Protein AF-A0A2V8KT34-F1 (afdb_monomer)

Foldseek 3Di:
DDDACVVPLVVDDDDDDPEAEAEDEQFALVRLLSVLVSCVVVQDARYKYKAQACPPCRGNVVSVVVSVVVDPWDKDWPDADPVNRITMIGIHD

Mean predicted aligned error: 2.51 Å

Secondary structure (DSSP, 8-state):
--S-HHHHGGG--PPP-SS-EEEE---SHHHHHHHHHHHGGG--TT-EEEESSTT-IIIIIHHHHHHHHHSS--EEEEEE-SSSSSEEEEE--

Nearest PDB structures (foldseek):
  5hoq-assembly1_E-2  TM=7.552E-01  e=9.543E-03  Micromonospora echinospora
  5hoq-assembly1_B  TM=7.392E-01  e=1.245E-02  Micromonospora echinospora
  4lec-assembly2_B  TM=5.894E-01  e=4.909E-03  Homo sapiens
  4qpn-assembly1_A  TM=6.364E-01  e=2.265E-02  Homo sapiens
  4pon-assembly1_A  TM=4.680E-01  e=1.492E+00  Bacillus spizizenii str. W23

pLDDT: mean 96.2, std 2.46, range [86.94, 98.69]

Sequence (93 aa):
FKGWFQDVLPKYSVPPHDVLVMNLDADLYSSTIYVLKHMRPHIRKGTFVYFDEIHYAEHEQQAFDEFVGESKLKFRCVAADKSLAHVFFECLG

Structure (mmCIF, N/CA/C/O backbone):
data_AF-A0A2V8KT34-F1
#
_entry.id   AF-A0A2V8KT34-F1
#
loop_
_atom_site.group_PDB
_atom_site.id
_atom_site.type_symbol
_atom_site.label_atom_id
_atom_site.label_alt_id
_atom_site.label_comp_id
_atom_site.label_asym_id
_atom_site.label_entity_id
_atom_site.label_seq_id
_atom_site.pdbx_PDB_ins_code
_atom_site.Cartn_x
_atom_site.Cartn_y
_atom_site.Cartn_z
_atom_site.occupancy
_atom_site.B_iso_or_equiv
_atom_site.auth_seq_id
_atom_site.auth_comp_id
_atom_site.auth_asym_id
_atom_site.auth_atom_id
_atom_site.pdbx_PDB_model_num
ATOM 1 N N . PHE A 1 1 ? 6.223 -14.852 -8.900 1.00 88.19 1 PHE A N 1
ATOM 2 C CA . PHE A 1 1 ? 7.072 -14.125 -9.869 1.00 88.19 1 PHE A CA 1
ATOM 3 C C . PHE A 1 1 ? 8.429 -13.872 -9.222 1.00 88.19 1 PHE A C 1
ATOM 5 O O . PHE A 1 1 ? 8.466 -13.792 -8.004 1.00 88.19 1 PHE A O 1
ATOM 12 N N . LYS A 1 2 ? 9.532 -13.817 -9.976 1.00 94.75 2 LYS A N 1
ATOM 13 C CA . LYS A 1 2 ? 10.868 -13.505 -9.432 1.00 94.75 2 LYS A CA 1
ATOM 14 C C . LYS A 1 2 ? 11.331 -12.158 -9.990 1.00 94.75 2 LYS A C 1
ATOM 16 O O . LYS A 1 2 ? 11.221 -11.968 -11.199 1.00 94.75 2 LYS A O 1
ATOM 21 N N . GLY A 1 3 ? 11.845 -11.275 -9.138 1.00 95.75 3 GLY A N 1
ATOM 22 C CA . GLY A 1 3 ? 12.332 -9.943 -9.513 1.00 95.75 3 GLY A CA 1
ATOM 23 C C . GLY A 1 3 ? 11.816 -8.850 -8.577 1.00 95.75 3 GLY A C 1
ATOM 24 O O . GLY A 1 3 ? 11.041 -9.135 -7.666 1.00 95.75 3 GLY A O 1
ATOM 25 N N . TRP A 1 4 ? 12.239 -7.612 -8.824 1.00 97.50 4 TRP A N 1
ATOM 26 C CA . TRP A 1 4 ? 11.784 -6.443 -8.074 1.00 97.50 4 TRP A CA 1
ATOM 27 C C . TRP A 1 4 ? 10.342 -6.067 -8.426 1.00 97.50 4 TRP A C 1
ATOM 29 O O . TRP A 1 4 ? 9.876 -6.346 -9.536 1.00 97.50 4 TRP A O 1
ATOM 39 N N . PHE A 1 5 ? 9.640 -5.386 -7.515 1.00 97.44 5 PHE A N 1
ATOM 40 C CA . PHE A 1 5 ? 8.252 -4.962 -7.731 1.00 97.44 5 PHE A CA 1
ATOM 41 C C . PHE A 1 5 ? 8.078 -4.187 -9.041 1.00 97.44 5 PHE A C 1
ATOM 43 O O . PHE A 1 5 ? 7.166 -4.488 -9.810 1.00 97.44 5 PHE A O 1
ATOM 50 N N . GLN A 1 6 ? 9.000 -3.273 -9.349 1.00 96.75 6 GLN A N 1
ATOM 51 C CA . GLN A 1 6 ? 8.979 -2.472 -10.571 1.00 96.75 6 GLN A CA 1
ATOM 52 C C . GLN A 1 6 ? 9.177 -3.259 -11.868 1.00 96.75 6 GLN A C 1
ATOM 54 O O . GLN A 1 6 ? 8.717 -2.825 -12.922 1.00 96.75 6 GLN A O 1
ATOM 59 N N . ASP A 1 7 ? 9.800 -4.433 -11.799 1.00 97.31 7 ASP A N 1
ATOM 60 C CA . ASP A 1 7 ? 10.008 -5.289 -12.968 1.00 97.31 7 ASP A CA 1
ATOM 61 C C . ASP A 1 7 ? 8.855 -6.273 -13.179 1.00 97.31 7 ASP A C 1
ATOM 63 O O . ASP A 1 7 ? 8.654 -6.779 -14.295 1.00 97.31 7 ASP A O 1
ATOM 67 N N . VAL A 1 8 ? 8.137 -6.583 -12.096 1.00 97.38 8 VAL A N 1
ATOM 68 C CA . VAL A 1 8 ? 7.147 -7.658 -12.024 1.00 97.38 8 VAL A CA 1
ATOM 69 C C . VAL A 1 8 ? 5.718 -7.136 -12.074 1.00 97.38 8 VAL A C 1
ATOM 71 O O . VAL A 1 8 ? 4.946 -7.623 -12.898 1.00 97.38 8 VAL A O 1
ATOM 74 N N . LEU A 1 9 ? 5.354 -6.167 -11.228 1.00 96.81 9 LEU A N 1
ATOM 75 C CA . LEU A 1 9 ? 3.972 -5.692 -11.115 1.00 96.81 9 LEU A CA 1
ATOM 76 C C . LEU A 1 9 ? 3.404 -5.178 -12.445 1.00 96.81 9 LEU A C 1
ATOM 78 O O . LEU A 1 9 ? 2.303 -5.598 -12.783 1.00 96.81 9 LEU A O 1
ATOM 82 N N . PRO A 1 10 ? 4.148 -4.429 -13.289 1.00 97.06 10 PRO A N 1
ATOM 83 C CA . PRO A 1 10 ? 3.635 -4.007 -14.597 1.00 97.06 10 PRO A CA 1
ATOM 84 C C . PRO A 1 10 ? 3.259 -5.145 -15.553 1.00 97.06 10 PRO A C 1
ATOM 86 O O . PRO A 1 10 ? 2.545 -4.920 -16.526 1.00 97.06 10 PRO A O 1
ATOM 89 N N . LYS A 1 11 ? 3.764 -6.359 -15.312 1.00 96.38 11 LYS A N 1
ATOM 90 C CA . LYS A 1 11 ? 3.472 -7.562 -16.105 1.00 96.38 11 LYS A CA 1
ATOM 91 C C . LYS A 1 11 ? 2.453 -8.469 -15.414 1.00 96.38 11 LYS A C 1
ATOM 93 O O . LYS A 1 11 ? 2.029 -9.464 -15.998 1.00 96.38 11 LYS A O 1
ATOM 98 N N . TYR A 1 12 ? 2.103 -8.168 -14.166 1.00 94.81 12 TYR A N 1
ATOM 99 C CA . TYR A 1 12 ? 1.132 -8.918 -13.394 1.00 94.81 12 TYR A CA 1
ATOM 100 C C . TYR A 1 12 ? -0.277 -8.422 -13.713 1.00 94.81 12 TYR A C 1
ATOM 102 O O . TYR A 1 12 ? -0.545 -7.225 -13.730 1.00 94.81 12 TYR A O 1
ATOM 110 N N . SER A 1 13 ? -1.193 -9.356 -13.953 1.00 94.81 13 SER A N 1
ATOM 111 C CA . SER A 1 13 ? -2.610 -9.049 -14.113 1.00 94.81 13 SER A CA 1
ATOM 112 C C . SER A 1 13 ? -3.353 -9.550 -12.888 1.00 94.81 13 SER A C 1
ATOM 114 O O . SER A 1 13 ? -3.285 -10.738 -12.563 1.00 94.81 13 SER A O 1
ATOM 116 N N . VAL A 1 14 ? -4.048 -8.642 -12.202 1.00 95.44 14 VAL A N 1
ATOM 117 C CA . VAL A 1 14 ? -4.887 -9.008 -11.062 1.00 95.44 14 VAL A CA 1
ATOM 118 C C . VAL A 1 14 ? -6.036 -9.885 -11.575 1.00 95.44 14 VAL A C 1
ATOM 120 O O . VAL A 1 14 ? -6.812 -9.423 -12.417 1.00 95.44 14 VAL A O 1
ATOM 123 N N . PRO A 1 15 ? -6.164 -11.141 -11.108 1.00 94.88 15 PRO A N 1
ATOM 124 C CA . PRO A 1 15 ? -7.213 -12.039 -11.578 1.00 94.88 15 PRO A CA 1
ATOM 125 C C . PRO A 1 15 ? -8.601 -11.538 -11.145 1.00 94.88 15 PRO A C 1
ATOM 127 O O . PRO A 1 15 ? -8.698 -10.772 -10.181 1.00 94.88 15 PRO A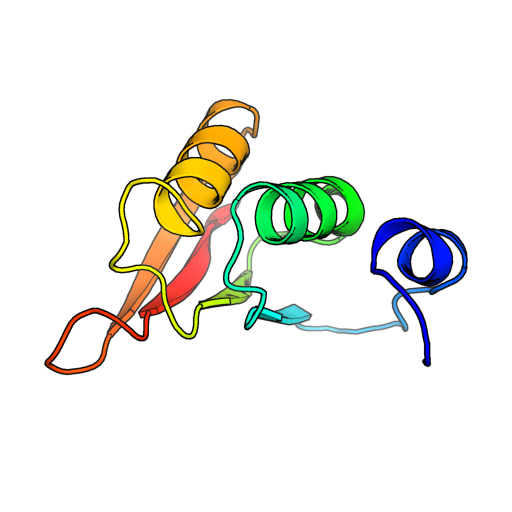 O 1
ATOM 130 N N . PRO A 1 16 ? -9.693 -11.973 -11.805 1.00 95.75 16 PRO A N 1
ATOM 131 C CA . PRO A 1 16 ? -11.050 -11.696 -11.339 1.00 95.75 16 PRO A CA 1
ATOM 132 C C . PRO A 1 16 ? -11.243 -12.136 -9.884 1.00 95.75 16 PRO A C 1
ATOM 134 O O . PRO A 1 16 ? -10.836 -13.234 -9.507 1.00 95.75 16 PRO A O 1
ATOM 137 N N . HIS A 1 17 ? -11.853 -11.276 -9.072 1.00 95.06 17 HIS A N 1
ATOM 138 C CA . HIS A 1 17 ? -12.068 -11.526 -7.649 1.00 95.06 17 HIS A CA 1
ATOM 139 C C . HIS A 1 17 ? -13.256 -10.718 -7.109 1.00 95.06 17 HIS A C 1
ATOM 141 O O . HIS A 1 17 ? -13.548 -9.609 -7.573 1.00 95.06 17 HIS A O 1
ATOM 147 N N . ASP A 1 18 ? -13.894 -11.252 -6.068 1.00 95.62 18 ASP A N 1
ATOM 148 C CA . ASP A 1 18 ? -14.945 -10.554 -5.322 1.00 95.62 18 ASP A CA 1
ATOM 149 C C . ASP A 1 18 ? -14.347 -9.647 -4.242 1.00 95.62 18 ASP A C 1
ATOM 151 O O . ASP A 1 18 ? -14.730 -8.483 -4.107 1.00 95.62 18 ASP A O 1
ATOM 155 N N . VAL A 1 19 ? -13.334 -10.143 -3.529 1.00 96.62 19 VAL A N 1
ATOM 156 C CA . VAL A 1 19 ? -12.631 -9.427 -2.457 1.00 96.62 19 VAL A CA 1
ATOM 157 C C . VAL A 1 19 ? -11.139 -9.413 -2.756 1.00 96.62 19 VAL A C 1
ATOM 159 O O . VAL A 1 19 ? -10.557 -10.445 -3.081 1.00 96.62 19 VAL A O 1
ATOM 162 N N . LEU A 1 20 ? -10.526 -8.234 -2.647 1.00 97.81 20 LEU A N 1
ATOM 163 C CA . LEU A 1 20 ? -9.078 -8.079 -2.722 1.00 97.81 20 LEU A CA 1
ATOM 164 C C . LEU A 1 20 ? -8.515 -8.050 -1.303 1.00 97.81 20 LEU A C 1
ATOM 166 O O . LEU A 1 20 ? -8.911 -7.202 -0.505 1.00 97.81 20 LEU A O 1
ATOM 170 N N . VAL A 1 21 ? -7.575 -8.945 -1.018 1.00 98.12 21 VA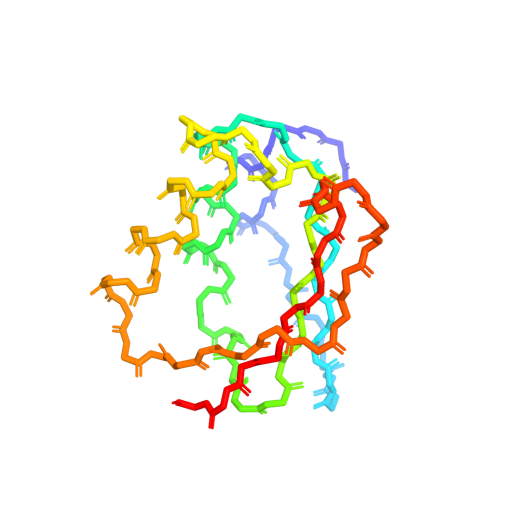L A N 1
ATOM 171 C CA . VAL A 1 21 ? -6.758 -8.910 0.196 1.00 98.12 21 VAL A CA 1
ATOM 172 C C . VAL A 1 21 ? -5.307 -8.756 -0.229 1.00 98.12 21 VAL A C 1
ATOM 174 O O . VAL A 1 21 ? -4.780 -9.592 -0.962 1.00 98.12 21 VAL A O 1
ATOM 177 N N . MET A 1 22 ? -4.677 -7.672 0.206 1.00 97.56 22 MET A N 1
ATOM 178 C CA . MET A 1 22 ? -3.259 -7.409 0.002 1.00 97.56 22 MET A CA 1
ATOM 179 C C . MET A 1 22 ? -2.513 -7.736 1.290 1.00 97.56 22 MET A C 1
ATOM 181 O O . MET A 1 22 ? -2.828 -7.168 2.330 1.00 97.56 22 MET A O 1
ATOM 185 N N . ASN A 1 23 ? -1.544 -8.644 1.216 1.00 97.44 23 ASN A N 1
ATOM 186 C CA . ASN A 1 23 ? -0.548 -8.848 2.263 1.00 97.44 23 ASN A CA 1
ATOM 187 C C . ASN A 1 23 ? 0.726 -8.121 1.823 1.00 97.44 23 ASN A C 1
ATOM 189 O O . ASN A 1 23 ? 1.271 -8.451 0.766 1.00 97.44 23 ASN A O 1
ATOM 193 N N . LEU A 1 24 ? 1.113 -7.093 2.574 1.00 96.88 24 LEU A N 1
ATOM 194 C CA . LEU A 1 24 ? 2.234 -6.225 2.273 1.00 96.88 24 LEU A CA 1
ATOM 195 C C . LEU A 1 24 ? 3.318 -6.406 3.339 1.00 96.88 24 LEU A C 1
ATOM 197 O O . LEU A 1 24 ? 3.139 -6.036 4.492 1.00 96.88 24 LEU A O 1
ATOM 201 N N . ASP A 1 25 ? 4.408 -7.015 2.897 1.00 96.19 25 ASP A N 1
ATOM 202 C CA . ASP A 1 25 ? 5.627 -7.309 3.647 1.00 96.19 25 ASP A CA 1
ATOM 203 C C . ASP A 1 25 ? 6.774 -6.848 2.739 1.00 96.19 25 ASP A C 1
ATOM 205 O O . ASP A 1 25 ? 7.281 -7.596 1.894 1.00 96.19 25 ASP A O 1
ATOM 209 N N . ALA A 1 26 ? 6.969 -5.528 2.705 1.00 94.69 26 ALA A N 1
ATOM 210 C CA . ALA A 1 26 ? 7.818 -4.868 1.715 1.00 94.69 26 ALA A CA 1
ATOM 211 C C . ALA A 1 26 ? 8.954 -4.050 2.341 1.00 94.69 26 ALA A C 1
ATOM 213 O O . ALA A 1 26 ? 9.812 -3.581 1.579 1.00 94.69 26 ALA A O 1
ATOM 214 N N . ASP A 1 27 ? 8.947 -3.917 3.674 1.00 92.50 27 ASP A N 1
ATOM 215 C CA . ASP A 1 27 ? 9.877 -3.230 4.584 1.00 92.50 27 ASP A CA 1
ATOM 216 C C . ASP A 1 27 ? 10.114 -1.747 4.270 1.00 92.50 27 ASP A C 1
ATOM 218 O O . ASP A 1 27 ? 9.950 -0.866 5.102 1.00 92.50 27 ASP A O 1
ATOM 222 N N . LEU A 1 28 ? 10.532 -1.438 3.047 1.00 96.38 28 LEU A N 1
ATOM 223 C CA . LEU A 1 28 ? 10.968 -0.121 2.616 1.00 96.38 28 LEU A CA 1
ATOM 224 C C . LEU A 1 28 ? 9.802 0.728 2.117 1.00 96.38 28 LEU A C 1
ATOM 226 O O . LEU A 1 28 ? 9.022 0.293 1.269 1.00 96.38 28 LEU A O 1
ATOM 230 N N . TYR A 1 29 ? 9.812 2.015 2.484 1.00 97.25 29 TYR A N 1
ATOM 231 C CA . TYR A 1 29 ? 8.908 3.028 1.923 1.00 97.25 29 TYR A CA 1
ATOM 232 C C . TYR A 1 29 ? 8.790 2.928 0.391 1.00 97.25 29 TYR A C 1
ATOM 234 O O . TYR A 1 29 ? 7.683 2.894 -0.143 1.00 97.25 29 TYR A O 1
ATOM 242 N N . SER A 1 30 ? 9.922 2.848 -0.323 1.00 97.62 30 SER A N 1
ATOM 243 C CA . SER A 1 30 ? 9.956 2.849 -1.793 1.00 97.62 30 SER A CA 1
ATOM 244 C C . SER A 1 30 ? 9.276 1.624 -2.407 1.00 97.62 30 SER A C 1
ATOM 246 O O . SER A 1 30 ? 8.617 1.745 -3.441 1.00 97.62 30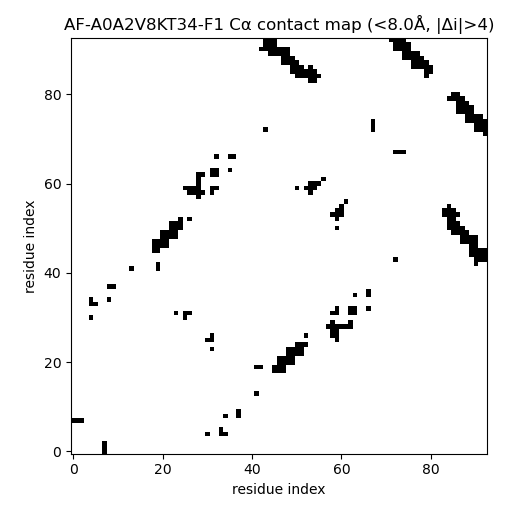 SER A O 1
ATOM 248 N N . SER A 1 31 ? 9.397 0.464 -1.763 1.00 97.25 31 SER A N 1
ATOM 249 C CA . SER A 1 31 ? 8.714 -0.764 -2.161 1.00 97.25 31 SER A CA 1
ATOM 250 C C . SER A 1 31 ? 7.212 -0.654 -1.893 1.00 97.25 31 SER A C 1
ATOM 252 O O . SER A 1 31 ? 6.401 -0.855 -2.799 1.00 97.25 31 SER A O 1
ATOM 254 N N . THR A 1 32 ? 6.840 -0.257 -0.677 1.00 97.81 32 THR A N 1
ATOM 255 C CA . THR A 1 32 ? 5.451 -0.164 -0.212 1.00 97.81 32 THR A CA 1
ATOM 256 C C . THR A 1 32 ? 4.649 0.841 -1.035 1.00 97.81 32 THR A C 1
ATOM 258 O O . THR A 1 32 ? 3.588 0.500 -1.566 1.00 97.81 32 THR A O 1
ATOM 261 N N . ILE A 1 33 ? 5.172 2.058 -1.237 1.00 98.12 33 ILE A N 1
ATOM 262 C CA . ILE A 1 33 ? 4.486 3.092 -2.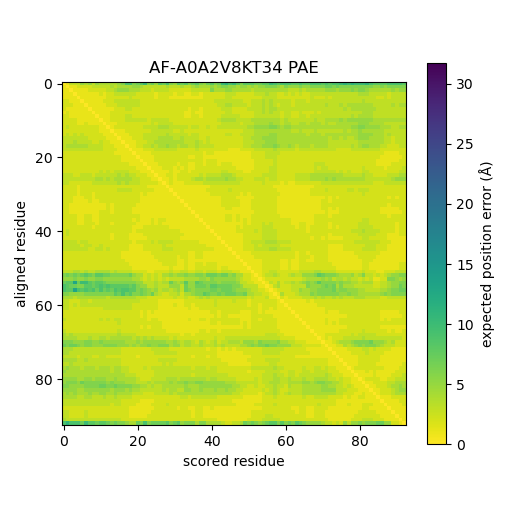024 1.00 98.12 33 ILE A CA 1
ATOM 263 C C . ILE A 1 33 ? 4.324 2.666 -3.486 1.00 98.12 33 ILE A C 1
ATOM 265 O O . ILE A 1 33 ? 3.287 2.939 -4.096 1.00 98.12 33 ILE A O 1
ATOM 269 N N . TYR A 1 34 ? 5.309 1.955 -4.050 1.00 98.25 34 TYR A N 1
ATOM 270 C CA . TYR A 1 34 ? 5.238 1.456 -5.419 1.00 98.25 34 TYR A CA 1
ATOM 271 C C . TYR A 1 34 ? 4.109 0.433 -5.572 1.00 98.25 34 TYR A C 1
ATOM 273 O O . TYR A 1 34 ? 3.285 0.563 -6.480 1.00 98.25 34 TYR A O 1
ATOM 281 N N . VAL A 1 35 ? 4.026 -0.546 -4.662 1.00 98.06 35 VAL A N 1
ATOM 282 C CA . VAL A 1 35 ? 2.953 -1.552 -4.662 1.00 98.06 35 VAL A CA 1
ATOM 283 C C . VAL A 1 35 ? 1.586 -0.884 -4.494 1.00 98.06 35 VAL A C 1
ATOM 285 O O . VAL A 1 35 ? 0.684 -1.143 -5.291 1.00 98.06 35 VAL A O 1
ATOM 288 N N . LEU A 1 36 ? 1.429 0.014 -3.514 1.00 98.00 36 LEU A N 1
ATOM 289 C CA . LEU A 1 36 ? 0.166 0.717 -3.253 1.00 98.00 36 LEU A CA 1
ATOM 290 C C . LEU A 1 36 ? -0.293 1.548 -4.461 1.00 98.00 36 LEU A C 1
ATOM 292 O O . LEU A 1 36 ? -1.442 1.431 -4.896 1.00 98.00 36 LEU A O 1
ATOM 296 N N . LYS A 1 37 ? 0.605 2.345 -5.059 1.00 97.69 37 LYS A N 1
ATOM 297 C CA . LYS A 1 37 ? 0.295 3.154 -6.252 1.00 97.69 37 LYS A CA 1
ATOM 298 C C . LYS A 1 37 ? -0.061 2.276 -7.451 1.00 97.69 37 LYS A C 1
ATOM 300 O O . LYS A 1 37 ? -1.018 2.591 -8.158 1.00 97.69 37 LYS A O 1
ATOM 305 N N . HIS A 1 38 ? 0.646 1.163 -7.653 1.00 97.69 38 HIS A N 1
ATOM 306 C CA . HIS A 1 38 ? 0.360 0.230 -8.744 1.00 97.69 38 HIS A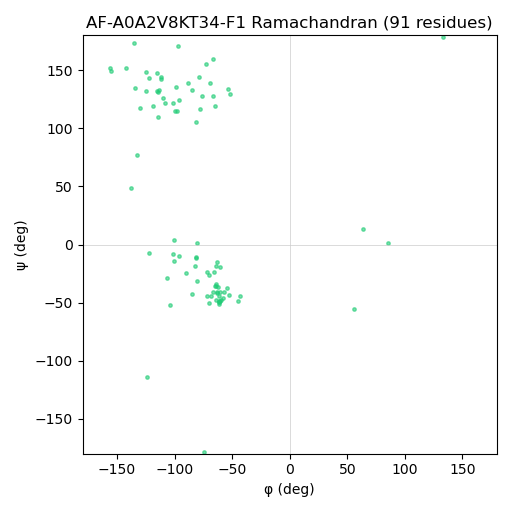 CA 1
ATOM 307 C C . HIS A 1 38 ? -0.994 -0.474 -8.572 1.00 97.69 38 HIS A C 1
ATOM 309 O O . HIS A 1 38 ? -1.751 -0.617 -9.529 1.00 97.69 38 HIS A O 1
ATOM 315 N N . MET A 1 39 ? -1.327 -0.872 -7.343 1.00 97.50 39 MET A N 1
ATOM 316 C CA . MET A 1 39 ? -2.570 -1.579 -7.024 1.00 97.50 39 MET A CA 1
ATOM 317 C C . MET A 1 39 ? -3.782 -0.653 -6.871 1.00 97.50 39 MET A C 1
ATOM 319 O O . MET A 1 39 ? -4.912 -1.142 -6.852 1.00 97.50 39 MET A O 1
ATOM 323 N N . ARG A 1 40 ? -3.586 0.673 -6.823 1.00 96.94 40 ARG A N 1
ATOM 324 C CA . ARG A 1 40 ? -4.644 1.690 -6.674 1.00 96.94 40 ARG A CA 1
ATOM 325 C C . ARG A 1 40 ? -5.898 1.448 -7.526 1.00 96.94 40 ARG A C 1
ATOM 327 O O . ARG A 1 40 ? -6.983 1.578 -6.965 1.00 96.94 40 ARG A O 1
ATOM 334 N N . PRO A 1 41 ? -5.822 1.081 -8.825 1.00 96.00 41 PRO A N 1
ATOM 335 C CA . PRO A 1 41 ? -7.019 0.850 -9.644 1.00 96.00 41 PRO A 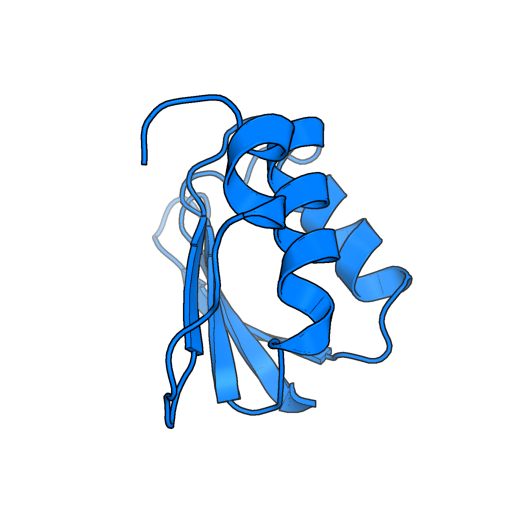CA 1
ATOM 336 C C . PRO A 1 41 ? -7.887 -0.329 -9.176 1.00 96.00 41 PRO A C 1
ATOM 338 O O . PRO A 1 41 ? -9.051 -0.422 -9.557 1.00 96.00 41 PRO A O 1
ATOM 341 N N . HIS A 1 42 ? -7.325 -1.231 -8.368 1.00 96.75 42 HIS A N 1
ATOM 342 C CA . HIS A 1 42 ? -7.988 -2.425 -7.849 1.00 96.75 42 HIS A CA 1
ATOM 343 C C . HIS A 1 42 ? -8.468 -2.264 -6.400 1.00 96.75 42 HIS A C 1
ATOM 345 O O . HIS A 1 42 ? -9.281 -3.065 -5.935 1.00 96.75 42 HIS A O 1
ATOM 351 N N . ILE A 1 43 ? -7.997 -1.237 -5.686 1.00 97.25 43 ILE A N 1
ATOM 352 C CA . ILE A 1 43 ? -8.415 -0.959 -4.311 1.00 97.25 43 ILE A CA 1
ATOM 353 C C . ILE A 1 43 ? -9.788 -0.283 -4.341 1.00 97.25 43 ILE A C 1
ATOM 355 O O . ILE A 1 43 ? -9.958 0.816 -4.870 1.00 97.25 43 ILE A O 1
ATOM 359 N N . ARG A 1 44 ? -10.780 -0.956 -3.759 1.00 96.75 44 ARG A N 1
ATOM 360 C CA . ARG A 1 44 ? -12.177 -0.517 -3.696 1.00 96.75 44 ARG A CA 1
ATOM 361 C C . ARG A 1 44 ? -12.740 -0.728 -2.296 1.00 96.75 44 ARG A C 1
ATOM 363 O O . ARG A 1 44 ? -12.103 -1.329 -1.436 1.00 96.75 44 ARG A O 1
ATOM 370 N N . LYS A 1 45 ? -13.960 -0.251 -2.050 1.00 98.00 45 LYS A N 1
ATOM 371 C CA . LYS A 1 45 ? -14.679 -0.558 -0.807 1.00 98.00 45 LYS A CA 1
ATOM 372 C C . LYS A 1 45 ? -14.711 -2.075 -0.564 1.00 98.00 45 LYS A C 1
ATOM 374 O O . LYS A 1 45 ? -15.096 -2.825 -1.459 1.00 98.00 45 LYS A O 1
ATOM 379 N N . GLY A 1 46 ? -14.324 -2.502 0.635 1.00 98.12 46 GLY A N 1
ATOM 380 C CA . GLY A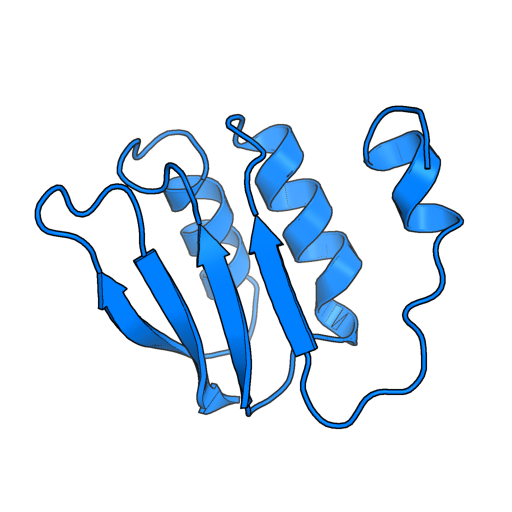 1 46 ? -14.196 -3.910 1.018 1.00 98.12 46 GLY A CA 1
ATOM 381 C C . GLY A 1 46 ? -12.853 -4.555 0.655 1.00 98.12 46 GLY A C 1
ATOM 382 O O . GLY A 1 46 ? -12.671 -5.738 0.922 1.00 98.12 46 GLY A O 1
ATOM 383 N N . THR A 1 47 ? -11.909 -3.819 0.055 1.00 98.31 47 THR A N 1
ATOM 384 C CA . THR A 1 47 ? -10.510 -4.262 -0.046 1.00 98.31 47 THR A CA 1
ATOM 385 C C . THR A 1 47 ? -9.870 -4.251 1.334 1.00 98.31 47 THR A C 1
ATOM 387 O O . THR A 1 47 ? -10.047 -3.291 2.084 1.00 98.31 47 THR A O 1
ATOM 390 N N . PHE A 1 48 ? -9.073 -5.271 1.633 1.00 98.50 48 PHE A N 1
ATOM 391 C CA . PHE A 1 48 ? -8.270 -5.321 2.844 1.00 98.50 48 PHE A CA 1
ATOM 392 C C . PHE A 1 48 ? -6.776 -5.212 2.543 1.00 98.50 48 PHE A C 1
ATOM 394 O O . PHE A 1 48 ? -6.301 -5.771 1.553 1.00 98.50 48 PHE A O 1
ATOM 401 N N . VAL A 1 49 ? -6.042 -4.517 3.408 1.00 98.31 49 VAL A N 1
ATOM 402 C CA . VAL A 1 49 ? -4.586 -4.350 3.324 1.00 98.31 49 VAL A CA 1
ATOM 403 C C . VAL A 1 49 ? -3.982 -4.696 4.677 1.00 98.31 49 VAL A C 1
ATOM 405 O O . VAL A 1 49 ? -4.304 -4.062 5.679 1.00 98.31 49 VAL A O 1
ATOM 408 N N . TYR A 1 50 ? -3.157 -5.732 4.704 1.00 98.38 50 TYR A N 1
ATOM 409 C CA . TYR A 1 50 ? -2.348 -6.143 5.845 1.00 98.38 50 TYR A CA 1
ATOM 410 C C . TYR A 1 50 ? -0.932 -5.620 5.652 1.00 98.38 50 TYR A C 1
ATOM 412 O O . TYR A 1 50 ? -0.398 -5.751 4.552 1.00 98.38 50 TYR A O 1
ATOM 420 N N . PHE A 1 51 ? -0.360 -5.070 6.713 1.00 98.00 51 PHE A N 1
ATOM 421 C CA . PHE A 1 51 ? 1.039 -4.671 6.792 1.00 98.00 51 PHE A CA 1
ATOM 422 C C . PHE A 1 51 ? 1.739 -5.530 7.838 1.00 98.00 51 PHE A C 1
ATOM 424 O O . PHE A 1 51 ? 1.194 -5.681 8.939 1.00 98.00 51 PHE A O 1
ATOM 431 N N . ASP A 1 52 ? 2.905 -6.076 7.496 1.00 95.50 52 ASP A N 1
ATOM 432 C CA . ASP A 1 52 ? 3.713 -6.859 8.434 1.00 95.50 52 ASP A CA 1
ATOM 433 C C . ASP A 1 52 ? 4.529 -5.961 9.377 1.00 95.50 52 ASP A C 1
ATOM 435 O O . ASP A 1 52 ? 4.696 -6.289 10.550 1.00 95.50 52 ASP A O 1
ATOM 439 N N . GLU A 1 53 ? 4.951 -4.776 8.918 1.00 92.00 53 GLU A N 1
ATOM 440 C CA . GLU A 1 53 ? 5.877 -3.930 9.674 1.00 92.00 53 GLU A CA 1
ATOM 441 C C . GLU A 1 53 ? 5.507 -2.434 9.661 1.00 92.00 53 GLU A C 1
ATOM 443 O O . GLU A 1 53 ? 6.342 -1.545 9.481 1.00 92.00 53 GLU A O 1
ATOM 448 N N . ILE A 1 54 ? 4.241 -2.103 9.943 1.00 91.75 54 ILE A N 1
ATOM 449 C CA . ILE A 1 54 ? 3.770 -0.715 9.805 1.00 91.75 54 ILE A CA 1
ATOM 450 C C . ILE A 1 54 ? 4.313 0.243 10.870 1.00 91.75 54 ILE A C 1
ATOM 452 O O . ILE A 1 54 ? 4.374 1.445 10.657 1.00 91.75 54 ILE A O 1
ATOM 456 N N . HIS A 1 55 ? 4.724 -0.250 12.034 1.00 88.12 55 HIS A N 1
ATOM 457 C CA . HIS A 1 55 ? 5.110 0.598 13.167 1.00 88.12 55 HIS A CA 1
ATOM 458 C C . HIS A 1 55 ? 6.336 1.508 12.931 1.00 88.12 55 HIS A C 1
ATOM 460 O O . HIS A 1 55 ? 6.539 2.459 13.695 1.00 88.12 55 HIS A O 1
ATOM 466 N N . TYR A 1 56 ? 7.134 1.275 11.884 1.00 89.06 56 TYR A N 1
ATOM 467 C CA . TYR A 1 56 ? 8.209 2.186 11.490 1.00 89.06 56 TYR A CA 1
ATOM 468 C C . TYR A 1 56 ? 7.670 3.354 10.664 1.00 89.06 56 TYR A C 1
ATOM 470 O O . TYR A 1 56 ? 7.365 3.236 9.475 1.00 89.06 56 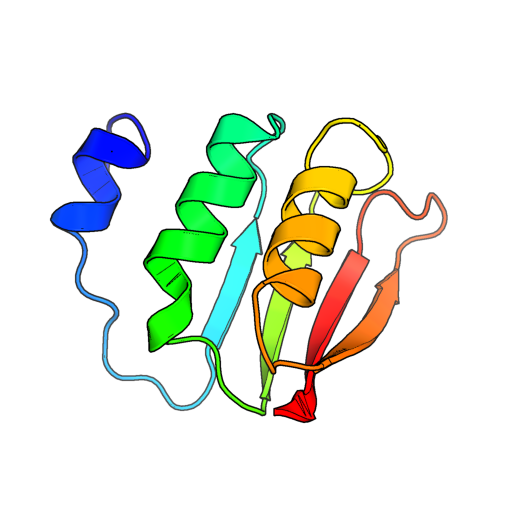TYR A O 1
ATOM 478 N N . ALA A 1 57 ? 7.606 4.521 11.311 1.00 86.94 57 ALA A N 1
ATOM 479 C CA . ALA A 1 57 ? 7.019 5.730 10.744 1.00 86.94 57 ALA A CA 1
ATOM 480 C C . ALA A 1 57 ? 7.615 6.127 9.381 1.00 86.94 57 ALA A C 1
ATOM 482 O O . ALA A 1 57 ? 6.868 6.560 8.518 1.00 86.94 57 ALA A O 1
ATOM 483 N N . GLU A 1 58 ? 8.922 5.949 9.166 1.00 90.25 58 GLU A N 1
ATOM 484 C CA . GLU A 1 58 ? 9.647 6.363 7.947 1.00 90.25 58 GLU A CA 1
ATOM 485 C C . GLU A 1 58 ? 9.496 5.384 6.764 1.00 90.25 58 GLU A C 1
ATOM 487 O O . GLU A 1 58 ? 10.110 5.560 5.706 1.00 90.25 58 GLU A O 1
ATOM 492 N N . HIS A 1 59 ? 8.730 4.307 6.943 1.00 93.94 59 HIS A N 1
ATOM 493 C CA . HIS A 1 59 ? 8.652 3.196 6.002 1.00 93.94 59 HIS A CA 1
ATOM 494 C C . HIS A 1 59 ? 7.216 2.933 5.548 1.00 93.94 59 HIS A C 1
ATOM 496 O O . HIS A 1 59 ? 6.634 3.768 4.847 1.00 93.94 59 HIS A O 1
ATOM 502 N N . GLU A 1 60 ? 6.640 1.782 5.897 1.00 94.75 60 GLU A N 1
ATOM 503 C CA . GLU A 1 60 ? 5.319 1.391 5.418 1.00 94.75 60 GLU A CA 1
ATOM 504 C C . GLU A 1 60 ? 4.229 2.368 5.871 1.00 94.75 60 GLU A C 1
ATOM 506 O O . GLU A 1 60 ? 3.351 2.697 5.074 1.00 94.75 60 GLU A O 1
ATOM 511 N N . GLN A 1 61 ? 4.331 2.906 7.094 1.00 95.75 61 GLN A N 1
ATOM 512 C CA . GLN A 1 61 ? 3.406 3.924 7.597 1.00 95.75 61 GLN A CA 1
ATOM 513 C C . GLN A 1 61 ? 3.437 5.191 6.746 1.00 95.75 61 GLN A C 1
ATOM 515 O O . GLN A 1 61 ? 2.388 5.627 6.282 1.00 95.75 61 GLN A O 1
ATOM 520 N N . GLN A 1 62 ? 4.617 5.762 6.482 1.00 97.50 62 GLN A N 1
ATOM 521 C CA . GLN A 1 62 ? 4.730 6.952 5.635 1.00 97.50 62 GLN A CA 1
ATOM 522 C C . GLN A 1 62 ? 4.206 6.688 4.220 1.00 97.50 62 GLN A C 1
ATOM 524 O O . GLN A 1 62 ? 3.515 7.535 3.654 1.00 97.50 62 GLN A O 1
ATOM 529 N N . ALA A 1 63 ? 4.506 5.521 3.644 1.00 97.88 63 ALA A N 1
ATOM 530 C CA . ALA A 1 63 ? 3.998 5.150 2.327 1.00 97.88 63 ALA A CA 1
ATOM 531 C C . ALA A 1 63 ? 2.468 5.031 2.326 1.00 97.88 63 ALA A C 1
ATOM 533 O O . ALA A 1 63 ? 1.805 5.490 1.393 1.00 97.88 63 ALA A O 1
ATOM 534 N N . PHE A 1 64 ? 1.895 4.436 3.370 1.00 97.56 64 PHE A N 1
ATOM 535 C CA . PHE A 1 64 ? 0.454 4.307 3.501 1.00 97.56 64 PHE A CA 1
ATOM 536 C C . PHE A 1 64 ? -0.222 5.662 3.729 1.00 97.56 64 PHE A C 1
ATOM 538 O O . PHE A 1 64 ? -1.189 5.963 3.034 1.00 97.56 64 PHE A O 1
ATOM 545 N N . ASP A 1 65 ? 0.312 6.514 4.603 1.00 97.06 65 ASP A N 1
ATOM 546 C CA . ASP A 1 65 ? -0.215 7.858 4.863 1.00 97.06 65 ASP A CA 1
ATOM 547 C C . ASP A 1 65 ? -0.181 8.740 3.607 1.00 97.06 65 ASP A C 1
ATOM 549 O O . ASP A 1 65 ? -1.173 9.400 3.283 1.00 97.06 65 ASP A O 1
ATOM 553 N N . GLU A 1 66 ? 0.923 8.710 2.853 1.00 98.00 66 GLU A N 1
ATOM 554 C CA . GLU A 1 66 ? 1.031 9.401 1.565 1.00 98.00 66 GLU A CA 1
ATOM 555 C C . GLU A 1 66 ? 0.007 8.862 0.566 1.00 98.00 66 GLU A C 1
ATOM 557 O O . GLU A 1 66 ? -0.739 9.632 -0.042 1.00 98.00 66 GLU A O 1
ATOM 562 N N . PHE A 1 67 ? -0.075 7.538 0.416 1.00 98.06 67 PHE A N 1
ATOM 563 C CA . PHE A 1 67 ? -1.033 6.908 -0.484 1.00 98.06 67 PHE A CA 1
ATOM 564 C C . PHE A 1 67 ? -2.475 7.291 -0.135 1.00 98.06 67 PHE A C 1
ATOM 566 O O . PHE A 1 67 ? -3.247 7.650 -1.027 1.00 98.06 67 PHE A O 1
ATOM 573 N N . VAL A 1 68 ? -2.838 7.248 1.150 1.00 97.38 68 VAL A N 1
ATOM 574 C CA . VAL A 1 68 ? -4.160 7.646 1.640 1.00 97.38 68 VAL A CA 1
ATOM 575 C C . VAL A 1 68 ? -4.410 9.119 1.325 1.00 97.38 68 VAL A C 1
ATOM 577 O O . VAL A 1 68 ? -5.447 9.420 0.733 1.00 97.38 68 VAL A O 1
ATOM 580 N N . GLY A 1 69 ? -3.461 10.012 1.625 1.00 97.06 69 GLY A N 1
ATOM 581 C CA . GLY A 1 69 ? -3.569 11.455 1.380 1.00 97.06 69 GLY A CA 1
ATOM 582 C C . GLY A 1 69 ? -3.660 11.850 -0.100 1.00 97.06 69 GLY A C 1
ATOM 583 O O . GLY A 1 69 ? -4.378 12.787 -0.447 1.00 97.06 69 GLY A O 1
ATOM 584 N N . GLU A 1 70 ? -2.990 11.119 -0.993 1.00 96.75 70 GLU A N 1
ATOM 585 C CA . GLU A 1 70 ? -3.092 11.285 -2.452 1.00 96.75 70 GLU A CA 1
ATOM 586 C C . GLU A 1 70 ? -4.329 10.594 -3.058 1.00 96.75 70 GLU A C 1
ATOM 588 O O . GLU A 1 70 ? -4.659 10.754 -4.248 1.00 96.75 70 GLU A O 1
ATOM 593 N N . SER A 1 71 ? -5.000 9.752 -2.277 1.00 93.94 71 SER A N 1
ATOM 594 C CA . SER A 1 71 ? -6.215 9.055 -2.676 1.00 93.94 71 SER A CA 1
ATOM 595 C C . SER A 1 71 ? -7.468 9.779 -2.178 1.00 93.94 71 SER A C 1
ATOM 597 O O . SER A 1 71 ? -7.421 10.735 -1.413 1.00 93.94 71 SER A O 1
ATOM 599 N N . LYS A 1 72 ? -8.633 9.330 -2.649 1.00 93.69 72 LYS A N 1
ATOM 600 C CA . LYS A 1 72 ? -9.926 9.686 -2.039 1.00 93.69 72 LYS A CA 1
ATOM 601 C C . LYS A 1 72 ? -10.452 8.567 -1.136 1.00 93.69 72 LYS A C 1
ATOM 603 O O . LYS A 1 72 ? -11.568 8.679 -0.638 1.00 93.69 72 LYS A O 1
ATOM 608 N N . LEU A 1 73 ? -9.664 7.504 -0.977 1.00 97.38 73 LEU A N 1
ATOM 609 C CA . LEU A 1 73 ? -10.044 6.299 -0.262 1.00 97.38 73 LEU A CA 1
ATOM 610 C C . LEU A 1 73 ? -9.916 6.541 1.236 1.00 97.38 73 LEU A C 1
ATOM 612 O O . LEU A 1 73 ? -9.000 7.217 1.704 1.00 97.38 73 LEU A O 1
ATOM 616 N N . LYS A 1 74 ? -10.826 5.947 1.998 1.00 98.00 74 LYS A N 1
ATOM 617 C CA . LYS A 1 74 ? -10.758 5.927 3.459 1.00 98.00 74 LYS A CA 1
ATOM 618 C C . LYS A 1 74 ? -10.486 4.520 3.939 1.00 98.00 74 LYS A C 1
ATOM 620 O O . LYS A 1 74 ? -11.028 3.570 3.385 1.00 98.00 74 LYS A O 1
ATOM 625 N N . PHE A 1 75 ? -9.715 4.398 5.008 1.00 98.38 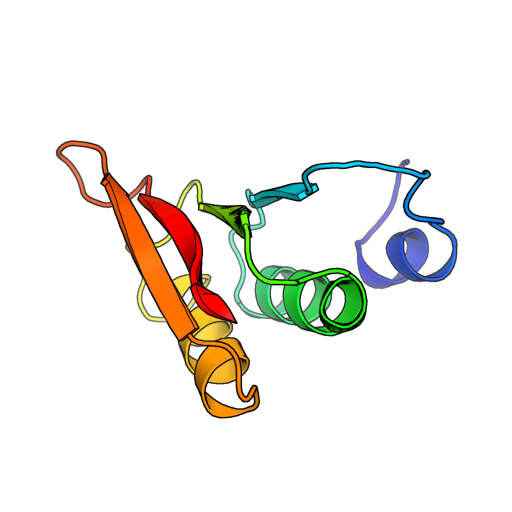75 PHE A N 1
ATOM 626 C CA . PHE A 1 75 ? -9.397 3.116 5.620 1.00 98.38 75 PHE A CA 1
ATOM 627 C C . PHE A 1 75 ? -9.765 3.130 7.098 1.00 98.38 75 PHE A C 1
ATOM 629 O O . PHE A 1 75 ? -9.703 4.172 7.752 1.00 98.38 75 PHE A O 1
ATOM 636 N N . ARG A 1 76 ? -10.144 1.969 7.630 1.00 98.12 76 ARG A N 1
ATOM 637 C CA . ARG A 1 76 ? -10.215 1.737 9.078 1.00 98.12 76 ARG A CA 1
ATOM 638 C C . ARG A 1 76 ? -9.323 0.574 9.459 1.00 98.12 76 ARG A C 1
ATOM 640 O O . ARG A 1 76 ? -9.271 -0.411 8.728 1.00 98.12 76 ARG A O 1
ATOM 647 N N . CYS A 1 77 ? -8.685 0.670 10.618 1.00 97.44 77 CYS A N 1
ATOM 648 C CA . CYS A 1 77 ? -8.063 -0.484 11.251 1.00 97.44 77 CYS A CA 1
ATOM 649 C C . CYS A 1 77 ? -9.166 -1.464 11.681 1.00 97.44 77 CYS A C 1
ATOM 651 O O . CYS A 1 77 ? -10.143 -1.061 12.318 1.00 97.44 77 CYS A O 1
ATOM 653 N N . VAL A 1 78 ? -9.030 -2.729 11.286 1.00 97.88 78 VAL A N 1
ATOM 654 C CA . VAL A 1 78 ? -9.939 -3.821 11.670 1.00 97.88 78 VAL A CA 1
ATOM 655 C C . VAL A 1 78 ? -9.306 -4.764 12.687 1.00 97.88 78 VAL A C 1
ATOM 657 O O . VAL A 1 78 ? -10.020 -5.350 13.496 1.00 97.88 78 VAL A O 1
ATOM 660 N N . ALA A 1 79 ? -7.980 -4.893 12.667 1.00 97.62 79 ALA A N 1
ATOM 661 C CA . ALA A 1 79 ? -7.222 -5.674 13.631 1.00 97.62 79 ALA A CA 1
ATOM 662 C C . ALA A 1 79 ? -5.789 -5.148 13.724 1.00 97.62 79 ALA A C 1
ATOM 664 O O . ALA A 1 79 ? -5.231 -4.675 12.737 1.00 97.62 79 ALA A O 1
ATOM 665 N N . ALA A 1 80 ? -5.195 -5.286 14.902 1.00 97.06 80 ALA A N 1
ATOM 666 C CA . ALA A 1 80 ? -3.772 -5.099 15.123 1.00 97.06 80 ALA A CA 1
ATOM 667 C C . ALA A 1 80 ? -3.295 -6.140 16.135 1.00 97.06 80 ALA A C 1
ATOM 669 O O . ALA A 1 80 ? -4.078 -6.601 16.977 1.00 97.06 80 ALA A O 1
ATOM 670 N N . ASP A 1 81 ? -2.027 -6.521 16.056 1.00 95.62 81 ASP A N 1
ATOM 671 C CA . ASP A 1 81 ? -1.408 -7.296 17.121 1.00 95.62 81 ASP A CA 1
ATOM 672 C C . ASP A 1 81 ? -1.119 -6.415 18.357 1.00 95.62 81 ASP A C 1
ATOM 674 O O . ASP A 1 81 ? -1.444 -5.228 18.410 1.00 95.62 81 ASP A O 1
ATOM 678 N N . LYS A 1 82 ? -0.519 -6.997 19.402 1.00 95.12 82 LYS A N 1
ATOM 679 C CA . LYS A 1 82 ? -0.204 -6.242 20.629 1.00 95.12 82 LYS A CA 1
ATOM 680 C C . LYS A 1 82 ? 0.918 -5.222 20.441 1.00 95.12 82 LYS A C 1
ATOM 682 O O . LYS A 1 82 ? 0.989 -4.279 21.224 1.00 95.12 82 LYS A O 1
ATOM 687 N N . SER A 1 83 ? 1.813 -5.458 19.484 1.00 94.12 83 SER A N 1
ATOM 688 C CA . SER A 1 83 ? 2.945 -4.573 19.214 1.00 94.12 83 SER A CA 1
ATOM 689 C C . SER A 1 83 ? 2.553 -3.378 18.343 1.00 94.12 83 SER A C 1
ATOM 691 O O . SER A 1 83 ? 3.255 -2.372 18.355 1.00 94.12 83 SER A O 1
ATOM 693 N N . LEU A 1 84 ? 1.413 -3.476 17.646 1.00 92.19 84 LEU A N 1
ATOM 694 C CA . LEU A 1 84 ? 0.973 -2.578 16.581 1.00 92.19 84 LEU A CA 1
ATOM 695 C C . LEU A 1 84 ? 1.896 -2.592 15.351 1.00 92.19 84 LEU A C 1
ATOM 697 O O . LEU A 1 84 ? 1.762 -1.724 14.493 1.00 92.19 84 LEU A O 1
ATOM 701 N N . ALA A 1 85 ? 2.803 -3.568 15.245 1.00 93.19 85 ALA A N 1
ATOM 702 C CA . ALA A 1 85 ? 3.609 -3.779 14.046 1.00 93.19 85 ALA A CA 1
ATOM 703 C C . ALA A 1 85 ? 2.759 -4.353 12.913 1.00 93.19 85 ALA A C 1
ATOM 705 O O . ALA A 1 85 ? 2.804 -3.852 11.792 1.00 93.19 85 ALA A O 1
ATOM 706 N N . HIS A 1 86 ? 1.920 -5.335 13.246 1.00 96.44 86 HIS A N 1
ATOM 707 C CA . HIS A 1 86 ? 1.062 -6.018 12.291 1.00 96.44 86 HIS A CA 1
ATOM 708 C C . HIS A 1 86 ? -0.334 -5.412 12.344 1.00 96.44 86 HIS A C 1
ATOM 710 O O . HIS A 1 86 ? -1.025 -5.521 13.367 1.00 96.44 86 HIS A O 1
ATOM 716 N N . VAL A 1 87 ? -0.773 -4.781 11.256 1.00 97.62 87 VAL A N 1
ATOM 717 C CA . VAL A 1 87 ? -2.066 -4.087 11.226 1.00 97.62 87 VAL A CA 1
ATOM 718 C C . VAL A 1 87 ? -2.827 -4.418 9.957 1.00 97.62 87 VAL A C 1
ATOM 720 O O . VAL A 1 87 ? -2.293 -4.402 8.850 1.00 97.62 87 VAL A O 1
ATOM 723 N N . PHE A 1 88 ? -4.115 -4.703 10.129 1.00 98.00 88 PHE A N 1
ATOM 724 C CA . PHE A 1 88 ? -5.033 -4.994 9.046 1.00 98.00 88 PHE A CA 1
ATOM 725 C C . PHE A 1 88 ? -6.036 -3.858 8.888 1.00 98.00 88 PHE A C 1
ATOM 727 O O . PHE A 1 88 ? -6.725 -3.478 9.839 1.00 98.00 88 PHE A O 1
ATOM 734 N N . PHE A 1 89 ? -6.136 -3.332 7.672 1.00 98.38 89 PHE A N 1
ATOM 735 C CA . PHE A 1 89 ? -7.028 -2.243 7.309 1.00 98.38 89 PHE A CA 1
ATOM 736 C C . PHE A 1 89 ? -8.082 -2.698 6.309 1.00 98.38 89 PHE A C 1
ATOM 738 O O . PHE A 1 89 ? -7.815 -3.517 5.435 1.00 98.38 89 PHE A O 1
ATOM 745 N N . GLU A 1 90 ? -9.265 -2.100 6.389 1.00 98.69 90 GLU A N 1
ATOM 746 C CA . GLU A 1 90 ? -10.330 -2.229 5.395 1.00 98.69 90 GLU A CA 1
ATOM 747 C C . GLU A 1 90 ? -10.571 -0.879 4.712 1.00 98.69 90 GLU A C 1
ATOM 749 O O . GLU A 1 90 ? -10.762 0.140 5.381 1.00 98.69 90 GLU A O 1
ATOM 754 N N . CYS A 1 91 ? -10.613 -0.882 3.382 1.00 98.50 91 CYS A N 1
ATOM 755 C CA . CYS A 1 91 ? -10.994 0.260 2.563 1.00 98.50 91 CYS A CA 1
ATOM 756 C C . CYS A 1 91 ? -12.516 0.464 2.585 1.00 98.50 91 CYS A C 1
ATOM 758 O O . CYS A 1 91 ? -13.296 -0.434 2.265 1.00 98.50 91 CYS A O 1
ATOM 760 N N . LEU A 1 92 ? -12.956 1.678 2.896 1.00 98.06 92 LEU A N 1
ATOM 761 C CA . LEU A 1 92 ? -14.361 2.070 3.030 1.00 98.06 92 LEU A CA 1
ATOM 762 C C . LEU A 1 92 ? -14.949 2.704 1.763 1.00 98.06 92 LEU A C 1
ATOM 764 O O . LEU A 1 92 ? -16.173 2.853 1.681 1.00 98.06 92 LEU A O 1
ATOM 768 N N . GLY A 1 93 ? -14.096 3.007 0.779 1.00 93.56 93 GLY A N 1
ATOM 769 C CA . GLY A 1 93 ? -14.438 3.758 -0.432 1.00 93.56 93 GLY A CA 1
ATOM 770 C C . GLY A 1 93 ? -13.979 5.205 -0.372 1.00 93.56 93 GLY A C 1
ATOM 771 O O . GLY A 1 93 ? -14.055 5.812 0.721 1.00 93.56 93 GLY A O 1
#

Radius of gyration: 12.75 Å; Cα contacts (8 Å, |Δi|>4): 156; chains: 1; bounding box: 27×26×37 Å

Solvent-accessible surface area (backbone atoms only — not comparable to full-atom values): 5352 Å² total; per-residue (Å²): 138,87,77,53,68,86,75,40,52,85,75,56,74,85,72,93,71,95,66,51,76,44,82,46,79,53,79,41,27,74,51,36,34,47,52,51,63,70,45,46,92,74,63,42,59,66,20,33,43,33,31,58,57,33,63,44,60,88,14,36,36,42,25,48,53,50,51,40,70,78,43,84,55,39,73,43,82,77,48,61,53,95,84,49,28,34,37,32,32,36,30,70,70